Protein AF-A0A392MQG7-F1 (afdb_monomer_lite)

Foldseek 3Di:
DVVVVVVVVVVVVVVVVVVVVVVVVVVVVVVVVVCCVVPNDPPPDDVPVCPVPVPPDDPPVRVVVLVVVLVVLVVCCVVPVPPDDPCSVVVSLVSDDPVVNVVVVVVDPPPPPPDD

Structure (mmCIF, N/CA/C/O backbone):
data_AF-A0A392MQG7-F1
#
_entry.id   AF-A0A392MQG7-F1
#
loop_
_atom_site.group_PDB
_atom_site.id
_atom_site.type_symbol
_atom_site.label_atom_id
_atom_site.label_alt_id
_atom_site.label_comp_id
_atom_site.label_asym_id
_atom_site.label_entity_id
_atom_site.label_seq_id
_atom_site.pdbx_PDB_ins_code
_atom_site.Cartn_x
_atom_site.Cartn_y
_atom_site.Cartn_z
_atom_site.occupancy
_atom_site.B_iso_or_equiv
_atom_site.auth_seq_id
_atom_site.auth_comp_id
_atom_site.auth_asym_id
_atom_site.auth_atom_id
_atom_site.pdbx_PDB_model_num
ATOM 1 N N . MET A 1 1 ? 14.256 -6.486 -63.723 1.00 61.47 1 MET A N 1
ATOM 2 C CA . MET A 1 1 ? 13.687 -5.242 -63.143 1.00 61.47 1 MET A CA 1
ATOM 3 C C . MET A 1 1 ? 12.866 -5.460 -61.862 1.00 61.47 1 MET A C 1
ATOM 5 O O . MET A 1 1 ? 12.627 -4.492 -61.157 1.00 61.47 1 MET A O 1
ATOM 9 N N . THR A 1 2 ? 12.458 -6.686 -61.512 1.00 69.81 2 THR A N 1
ATOM 10 C CA . THR A 1 2 ? 11.638 -6.994 -60.319 1.00 69.81 2 THR A CA 1
ATOM 11 C C . THR A 1 2 ? 12.417 -7.003 -58.996 1.00 69.81 2 THR A C 1
ATOM 13 O O . THR A 1 2 ? 11.912 -6.497 -58.002 1.00 69.81 2 THR A O 1
ATOM 16 N N . TYR A 1 3 ? 13.663 -7.490 -58.983 1.00 65.25 3 TYR A N 1
ATOM 17 C CA . TYR A 1 3 ? 14.513 -7.533 -57.778 1.00 65.25 3 TYR A CA 1
ATOM 18 C C . TYR A 1 3 ? 14.747 -6.150 -57.152 1.00 65.25 3 TYR A C 1
ATOM 20 O O . TYR A 1 3 ? 14.512 -5.962 -55.964 1.00 65.25 3 TYR A O 1
ATOM 28 N N . LEU A 1 4 ? 15.069 -5.149 -57.978 1.00 68.75 4 LEU A N 1
ATOM 29 C CA . LEU A 1 4 ? 15.266 -3.764 -57.533 1.00 68.75 4 LEU A CA 1
ATOM 30 C C . LEU A 1 4 ? 13.989 -3.136 -56.939 1.00 68.75 4 LEU A C 1
ATOM 32 O O . LEU A 1 4 ? 14.070 -2.226 -56.119 1.00 68.75 4 LEU A O 1
ATOM 36 N N . ARG A 1 5 ? 12.796 -3.600 -57.343 1.00 72.00 5 ARG A N 1
ATOM 37 C CA . ARG A 1 5 ? 11.508 -3.143 -56.790 1.00 72.00 5 ARG A CA 1
ATOM 38 C C . ARG A 1 5 ? 11.290 -3.701 -55.379 1.00 72.00 5 ARG A C 1
ATOM 40 O O . ARG A 1 5 ? 10.809 -2.966 -54.526 1.00 72.00 5 ARG A O 1
ATOM 47 N N . ILE A 1 6 ? 11.641 -4.966 -55.148 1.00 68.62 6 ILE A N 1
ATOM 48 C CA . ILE A 1 6 ? 11.503 -5.642 -53.847 1.00 68.62 6 ILE A CA 1
ATOM 49 C C . ILE A 1 6 ? 12.495 -5.051 -52.838 1.00 68.62 6 ILE A C 1
ATOM 51 O O . ILE A 1 6 ? 12.085 -4.635 -51.7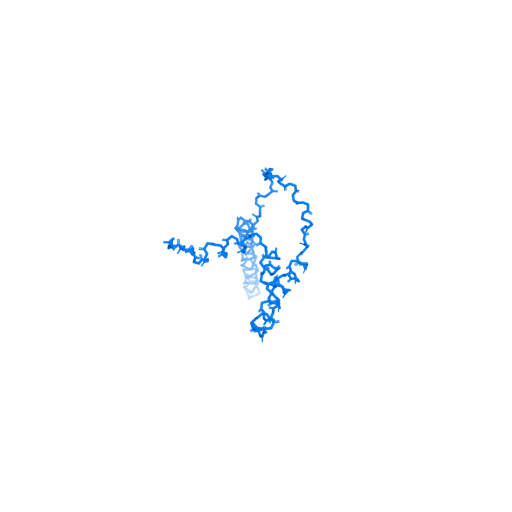59 1.00 68.62 6 ILE A O 1
ATOM 55 N N . GLU A 1 7 ? 13.756 -4.881 -53.237 1.00 72.62 7 GLU A N 1
ATOM 56 C CA . GLU A 1 7 ? 14.814 -4.289 -52.404 1.00 72.62 7 GLU A CA 1
ATOM 57 C C . GLU A 1 7 ? 14.476 -2.847 -51.970 1.00 72.62 7 GLU A C 1
ATOM 59 O O . GLU A 1 7 ? 14.667 -2.459 -50.818 1.00 72.62 7 GLU A O 1
ATOM 64 N N . ARG A 1 8 ? 13.857 -2.057 -52.864 1.00 74.94 8 ARG A N 1
ATOM 65 C CA . ARG A 1 8 ? 13.338 -0.714 -52.546 1.00 74.94 8 ARG A CA 1
ATOM 66 C C . ARG A 1 8 ? 12.200 -0.738 -51.524 1.00 74.94 8 ARG A C 1
ATOM 68 O O . ARG A 1 8 ? 12.107 0.183 -50.718 1.00 74.94 8 ARG A O 1
ATOM 75 N N . VAL A 1 9 ? 11.305 -1.724 -51.570 1.00 74.44 9 VAL A N 1
ATOM 76 C CA . VAL A 1 9 ? 10.186 -1.831 -50.615 1.00 74.44 9 VAL A CA 1
ATOM 77 C C . VAL A 1 9 ? 10.694 -2.266 -49.243 1.00 74.44 9 VAL A C 1
ATOM 79 O O . VAL A 1 9 ? 10.292 -1.686 -48.239 1.00 74.44 9 VAL A O 1
ATOM 82 N N . GLU A 1 10 ? 11.619 -3.221 -49.199 1.00 75.62 10 GLU A N 1
ATOM 83 C CA . GLU A 1 10 ? 12.216 -3.718 -47.959 1.00 75.62 10 GLU A CA 1
ATOM 84 C C . GLU A 1 10 ? 13.045 -2.637 -47.250 1.00 75.62 10 GLU A C 1
ATOM 86 O O . GLU A 1 10 ? 12.855 -2.400 -46.057 1.00 75.62 10 GLU A O 1
ATOM 91 N N . TYR A 1 11 ? 13.852 -1.880 -48.001 1.00 76.50 11 TYR A N 1
ATOM 92 C CA . TYR A 1 11 ? 14.579 -0.719 -47.482 1.00 76.50 11 TYR A CA 1
ATOM 93 C C . TYR A 1 11 ? 13.641 0.347 -46.896 1.00 76.50 11 TYR A C 1
ATOM 95 O O . TYR A 1 11 ? 13.864 0.832 -45.788 1.00 76.50 11 TYR A O 1
ATOM 103 N N . ASN A 1 12 ? 12.553 0.684 -47.599 1.00 72.56 12 ASN A N 1
ATOM 104 C CA . ASN A 1 12 ? 11.563 1.638 -47.089 1.00 72.56 12 ASN A CA 1
ATOM 105 C C . ASN A 1 12 ? 10.830 1.097 -45.853 1.00 72.56 12 ASN A C 1
ATOM 107 O O . ASN A 1 12 ? 10.554 1.857 -44.928 1.00 72.56 12 ASN A O 1
ATOM 111 N N . SER A 1 13 ? 10.550 -0.208 -45.796 1.00 79.12 13 SER A N 1
ATOM 112 C CA . SER A 1 13 ? 9.949 -0.845 -44.621 1.00 79.12 13 SER A CA 1
ATOM 113 C C . SER A 1 13 ? 10.873 -0.786 -43.402 1.00 79.12 13 SER A C 1
ATOM 115 O O . SER A 1 13 ? 10.410 -0.481 -42.303 1.00 79.12 13 SER A O 1
ATOM 117 N N . GLN A 1 14 ? 12.174 -1.034 -43.580 1.00 74.31 14 GLN A N 1
ATOM 118 C CA . GLN A 1 14 ? 13.158 -0.903 -42.503 1.00 74.31 14 GLN A CA 1
ATOM 119 C C . GLN A 1 14 ? 13.357 0.555 -42.076 1.00 74.31 14 GLN A C 1
ATOM 121 O O . GLN A 1 14 ? 13.370 0.843 -40.882 1.00 74.31 14 GLN A O 1
ATOM 126 N N . TYR A 1 15 ? 13.432 1.491 -43.022 1.00 84.00 15 TYR A N 1
ATOM 127 C CA . TYR A 1 15 ? 13.546 2.921 -42.727 1.00 84.00 15 TYR A CA 1
ATOM 128 C C . TYR A 1 15 ? 12.328 3.460 -41.958 1.00 84.00 15 TYR A C 1
ATOM 130 O O . TYR A 1 15 ? 12.477 4.231 -41.009 1.00 84.00 15 TYR A O 1
ATOM 138 N N . ASN A 1 16 ? 11.123 3.003 -42.309 1.00 80.94 16 ASN A N 1
ATOM 139 C CA . ASN A 1 16 ? 9.901 3.332 -41.576 1.00 80.94 16 ASN A CA 1
ATOM 140 C C . ASN A 1 16 ? 9.915 2.741 -40.160 1.00 80.94 16 ASN A C 1
ATOM 142 O O . ASN A 1 16 ? 9.555 3.432 -39.210 1.00 80.94 16 ASN A O 1
ATOM 146 N N . ALA A 1 17 ? 10.364 1.492 -39.996 1.00 83.94 17 ALA A N 1
ATOM 147 C CA . ALA A 1 17 ? 10.484 0.869 -38.679 1.00 83.94 17 ALA A CA 1
ATOM 148 C C . ALA A 1 17 ? 11.481 1.616 -37.774 1.00 83.94 17 ALA A C 1
ATOM 150 O O . ALA A 1 17 ? 11.188 1.845 -36.601 1.00 83.94 17 ALA A O 1
ATOM 151 N N . LEU A 1 18 ? 12.619 2.054 -38.322 1.00 87.88 18 LEU A N 1
ATOM 152 C CA . LEU A 1 18 ? 13.617 2.847 -37.597 1.00 87.88 18 LEU A CA 1
ATOM 153 C C . LEU A 1 18 ? 13.056 4.205 -37.146 1.00 87.88 18 LEU A C 1
ATOM 155 O O . LEU A 1 18 ? 13.214 4.564 -35.981 1.00 87.88 18 LEU A O 1
ATOM 159 N N . GLN A 1 19 ? 12.336 4.916 -38.020 1.00 86.19 19 GLN A N 1
ATOM 160 C CA . GLN A 1 19 ? 11.674 6.179 -37.663 1.00 86.19 19 GLN A CA 1
ATOM 161 C C . GLN A 1 19 ? 10.609 6.005 -36.574 1.00 86.19 19 GLN A C 1
ATOM 163 O O . GLN A 1 19 ? 10.503 6.830 -35.668 1.00 86.19 19 GLN A O 1
ATOM 168 N N . VAL A 1 20 ? 9.814 4.933 -36.641 1.00 90.50 20 VAL A N 1
ATOM 169 C CA . VAL A 1 20 ? 8.820 4.633 -35.600 1.00 90.50 20 VAL A CA 1
ATOM 170 C C . VAL A 1 20 ? 9.511 4.379 -34.260 1.00 90.50 20 VAL A C 1
ATOM 172 O O . VAL A 1 20 ? 9.056 4.886 -33.236 1.00 90.50 20 VAL A O 1
ATOM 175 N N . MET A 1 21 ? 10.630 3.648 -34.260 1.00 93.44 21 MET A N 1
ATOM 176 C CA . MET A 1 21 ? 11.406 3.384 -33.047 1.00 93.44 21 MET A CA 1
ATOM 177 C C . MET A 1 21 ? 11.934 4.683 -32.419 1.00 93.44 21 MET A C 1
ATOM 179 O O . MET A 1 21 ? 11.784 4.890 -31.217 1.00 93.44 21 MET A O 1
ATOM 183 N N . GLU A 1 22 ? 12.488 5.589 -33.227 1.00 87.94 22 GLU A N 1
ATOM 184 C CA . GLU A 1 22 ? 12.972 6.897 -32.763 1.00 87.94 22 GLU A CA 1
ATOM 185 C C . GLU A 1 22 ? 11.873 7.674 -32.018 1.00 87.94 22 GLU A C 1
ATOM 187 O O . GLU A 1 22 ? 12.076 8.116 -30.887 1.00 87.94 22 GLU A O 1
ATOM 192 N N . LYS A 1 23 ? 10.658 7.733 -32.582 1.00 93.12 23 LYS A N 1
ATOM 193 C CA . LYS A 1 23 ? 9.515 8.396 -31.930 1.00 93.12 23 LYS A CA 1
ATOM 194 C C . LYS A 1 23 ? 9.051 7.693 -30.659 1.00 93.12 23 LYS A C 1
ATOM 196 O O . LYS A 1 23 ? 8.633 8.360 -29.716 1.00 93.12 23 LYS A O 1
ATOM 201 N N . LEU A 1 24 ? 9.123 6.365 -30.605 1.00 94.75 24 LEU A N 1
ATOM 202 C CA . LEU A 1 24 ? 8.793 5.623 -29.388 1.00 94.75 24 LEU A CA 1
ATOM 203 C C . LEU A 1 24 ? 9.784 5.921 -28.259 1.00 94.75 24 LEU A C 1
ATOM 205 O O . LEU A 1 24 ? 9.353 6.078 -27.117 1.00 94.75 24 LEU A O 1
ATOM 209 N N . VAL A 1 25 ? 11.078 6.055 -28.561 1.00 94.44 25 VAL A N 1
ATOM 210 C CA . VAL A 1 25 ? 12.086 6.450 -27.563 1.00 94.44 25 VAL A CA 1
ATOM 211 C C . VAL A 1 25 ? 11.799 7.841 -27.016 1.00 94.44 25 VAL A C 1
ATOM 213 O O . VAL A 1 25 ? 11.802 8.005 -25.795 1.00 94.44 25 VAL A O 1
ATOM 216 N N . ASP A 1 26 ? 11.477 8.805 -27.880 1.00 91.81 26 ASP A N 1
ATOM 217 C CA . ASP A 1 26 ? 11.116 10.162 -27.456 1.00 91.81 26 ASP A CA 1
ATOM 218 C C . ASP A 1 26 ? 9.906 10.154 -26.506 1.00 91.81 26 ASP A C 1
ATOM 220 O O . ASP A 1 26 ? 9.927 10.791 -25.450 1.00 91.81 26 ASP A O 1
ATOM 224 N N . ILE A 1 27 ? 8.865 9.380 -26.839 1.00 94.94 27 ILE A N 1
ATOM 225 C CA . ILE A 1 27 ? 7.654 9.247 -26.015 1.00 94.94 27 ILE A CA 1
ATOM 226 C C . ILE A 1 27 ? 7.976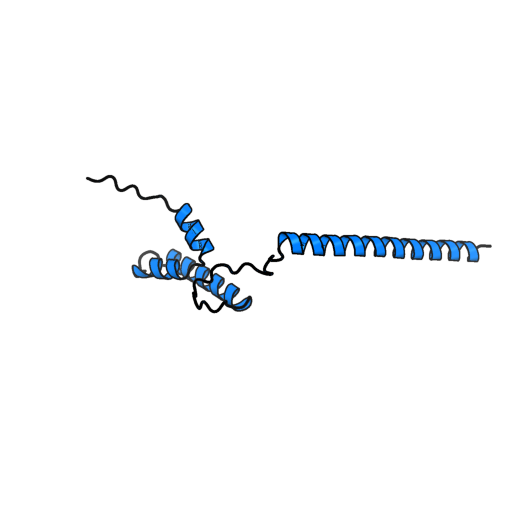 8.595 -24.668 1.00 94.94 27 ILE A C 1
ATOM 228 O O . ILE A 1 27 ? 7.536 9.089 -23.631 1.00 94.94 27 ILE A O 1
ATOM 232 N N . VAL A 1 28 ? 8.750 7.507 -24.650 1.00 95.75 28 VAL A N 1
ATOM 233 C CA . VAL A 1 28 ? 9.139 6.829 -23.403 1.00 95.75 28 VAL A CA 1
ATOM 234 C C . VAL A 1 28 ? 9.975 7.755 -22.521 1.00 95.75 28 VAL A C 1
ATOM 236 O O . VAL A 1 28 ? 9.747 7.813 -21.311 1.00 95.75 28 VAL A O 1
ATOM 239 N N . HIS A 1 29 ? 10.903 8.512 -23.110 1.00 93.94 29 HIS A N 1
ATOM 240 C CA . HIS A 1 29 ? 11.731 9.466 -22.377 1.00 93.94 29 HIS A CA 1
ATOM 241 C C . HIS A 1 29 ? 10.886 10.596 -21.776 1.00 93.94 29 HIS A C 1
ATOM 243 O O . HIS A 1 29 ? 11.038 10.932 -20.599 1.00 93.94 29 HIS A O 1
ATOM 249 N N . PHE A 1 30 ? 9.941 11.125 -22.555 1.00 94.31 30 PHE A N 1
ATOM 250 C CA . PHE A 1 30 ? 8.988 12.132 -22.101 1.00 94.31 30 PHE A CA 1
ATOM 251 C C . PHE A 1 30 ? 8.097 11.614 -20.964 1.00 94.31 30 PHE A C 1
ATOM 253 O O . PHE A 1 30 ? 7.964 12.274 -19.934 1.00 94.31 30 PHE A O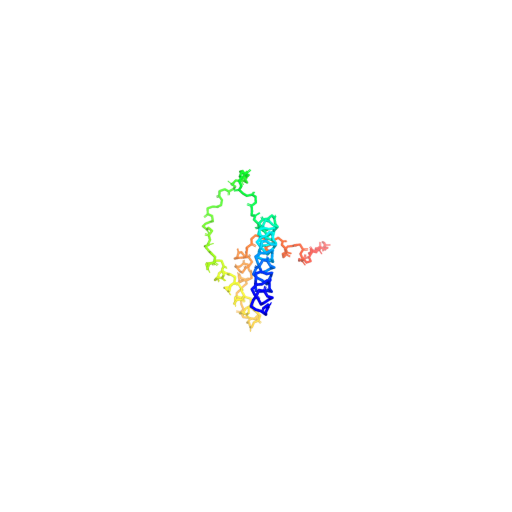 1
ATOM 260 N N . LEU A 1 31 ? 7.541 10.408 -21.100 1.00 94.44 31 LEU A N 1
ATOM 261 C CA . LEU A 1 31 ? 6.731 9.783 -20.053 1.00 94.44 31 LEU A CA 1
ATOM 262 C C . LEU A 1 31 ? 7.543 9.555 -18.777 1.00 94.44 31 LEU A C 1
ATOM 264 O O . LEU A 1 31 ? 7.053 9.837 -17.688 1.00 94.44 31 LEU A O 1
ATOM 268 N N . HIS A 1 32 ? 8.790 9.095 -18.891 1.00 87.56 32 HIS A N 1
ATOM 269 C CA . HIS A 1 32 ? 9.670 8.922 -17.739 1.00 87.56 32 HIS A CA 1
ATOM 270 C C . HIS A 1 32 ? 9.945 10.255 -17.027 1.00 87.56 32 HIS A C 1
ATOM 272 O O . HIS A 1 32 ? 9.948 10.302 -15.795 1.00 87.56 32 HIS A O 1
ATOM 278 N N . LEU A 1 33 ? 10.130 11.346 -17.776 1.00 89.75 33 LEU A N 1
ATOM 279 C CA . LEU A 1 33 ? 10.308 12.682 -17.210 1.00 89.75 33 LEU A CA 1
ATOM 280 C C . LEU A 1 33 ? 9.041 13.169 -16.494 1.00 89.75 33 LEU A C 1
ATOM 282 O O . LEU A 1 33 ? 9.124 13.605 -15.348 1.00 89.75 33 LEU A O 1
ATOM 286 N N . GLU A 1 34 ? 7.871 13.049 -17.122 1.00 87.06 34 GLU A N 1
ATOM 287 C CA . GLU A 1 34 ? 6.606 13.501 -16.529 1.00 87.06 34 GLU A CA 1
ATOM 288 C C . GLU A 1 34 ? 6.194 12.647 -15.319 1.00 87.06 34 GLU A C 1
ATOM 290 O O . GLU A 1 34 ? 5.707 13.188 -14.327 1.00 87.06 34 GLU A O 1
ATOM 295 N N . ILE A 1 35 ? 6.467 11.337 -15.331 1.00 81.75 35 ILE A N 1
ATOM 296 C CA . ILE A 1 35 ? 6.275 10.457 -14.168 1.00 81.75 35 ILE A CA 1
ATOM 297 C C . ILE A 1 35 ? 7.211 10.873 -13.028 1.00 81.75 35 ILE A C 1
ATOM 299 O O . ILE A 1 35 ? 6.757 11.027 -11.897 1.00 81.75 35 ILE A O 1
ATOM 303 N N . ASN A 1 36 ? 8.498 11.115 -13.295 1.00 81.00 36 ASN A N 1
ATOM 304 C CA . ASN A 1 36 ? 9.425 11.593 -12.262 1.00 81.00 36 ASN A CA 1
ATOM 305 C C . ASN A 1 36 ? 9.091 13.006 -11.777 1.00 81.00 36 ASN A C 1
ATOM 307 O O . ASN A 1 36 ? 9.356 13.342 -10.633 1.00 81.00 36 ASN A O 1
ATOM 311 N N . LYS A 1 37 ? 8.478 13.844 -12.599 1.00 79.81 37 LYS A N 1
ATOM 312 C CA . LYS A 1 37 ? 8.009 15.164 -12.174 1.00 79.81 37 LYS A CA 1
ATOM 313 C C . LYS A 1 37 ? 6.740 15.083 -11.320 1.00 79.81 37 LYS A C 1
ATOM 315 O O . LYS A 1 37 ? 6.593 15.852 -10.377 1.00 79.81 37 LYS A O 1
ATOM 320 N N . ALA A 1 38 ? 5.826 14.165 -11.637 1.00 77.56 38 ALA A N 1
ATOM 321 C CA . ALA A 1 38 ? 4.579 13.972 -10.898 1.00 77.56 38 ALA A CA 1
ATOM 322 C C . ALA A 1 38 ? 4.765 13.169 -9.597 1.00 77.56 38 ALA A C 1
ATOM 324 O O . ALA A 1 38 ? 4.057 13.407 -8.619 1.00 77.56 38 ALA A O 1
ATOM 325 N N . PHE A 1 39 ? 5.702 12.217 -9.587 1.00 75.25 39 PHE A N 1
ATOM 326 C CA . PHE A 1 39 ? 5.891 11.246 -8.503 1.00 75.25 39 PHE A CA 1
ATOM 327 C C . PHE A 1 39 ? 7.313 11.206 -7.933 1.00 75.25 39 PHE A C 1
ATOM 329 O O . PHE A 1 39 ? 7.524 10.634 -6.861 1.00 75.25 39 PHE A O 1
ATOM 336 N N . GLY A 1 40 ? 8.298 11.778 -8.623 1.00 66.50 40 GLY A N 1
ATOM 337 C CA . GLY A 1 40 ? 9.654 11.897 -8.106 1.00 66.50 40 GLY A CA 1
ATOM 338 C C . GLY A 1 40 ? 9.689 12.971 -7.032 1.00 66.50 40 GLY A C 1
ATOM 339 O O . GLY A 1 40 ? 9.315 14.123 -7.236 1.00 66.50 40 GLY A O 1
ATOM 340 N N . SER A 1 41 ? 10.114 12.564 -5.844 1.00 58.44 41 SER A N 1
ATOM 341 C CA . SER A 1 41 ? 10.320 13.473 -4.731 1.00 58.44 41 SER A CA 1
ATOM 342 C C . SER A 1 41 ? 11.418 14.466 -5.104 1.00 58.44 41 SER A C 1
ATOM 344 O O . SER A 1 41 ? 12.567 14.070 -5.298 1.00 58.44 41 SER A O 1
ATOM 346 N N . GLU A 1 42 ? 11.090 15.755 -5.136 1.00 59.91 42 GLU A N 1
ATOM 347 C CA . GLU A 1 42 ? 12.063 16.844 -5.058 1.00 59.91 42 GLU A CA 1
ATOM 348 C C . GLU A 1 42 ? 12.679 16.838 -3.647 1.00 59.91 42 GLU A C 1
ATOM 350 O O . GLU A 1 42 ? 12.413 17.699 -2.816 1.00 59.91 42 GLU A O 1
ATOM 355 N N . ASP A 1 43 ? 13.448 15.798 -3.318 1.00 53.59 43 ASP A N 1
ATOM 356 C CA . ASP A 1 43 ? 14.238 15.750 -2.086 1.00 53.59 43 ASP A CA 1
ATOM 357 C C . ASP A 1 43 ? 15.727 15.758 -2.416 1.00 53.59 43 ASP A C 1
ATOM 359 O O . ASP A 1 43 ? 16.521 14.899 -2.041 1.00 53.59 43 ASP A O 1
ATOM 363 N N . GLY A 1 44 ? 16.094 16.789 -3.169 1.00 56.75 44 GLY A N 1
ATOM 364 C CA . GLY A 1 44 ? 17.393 17.419 -3.064 1.00 56.75 44 GLY A CA 1
ATOM 365 C C . GLY A 1 44 ? 17.228 18.706 -2.266 1.00 56.75 44 GLY A C 1
ATOM 366 O O . GLY A 1 44 ? 17.101 19.771 -2.854 1.00 56.75 44 GLY A O 1
ATOM 367 N N . ARG A 1 45 ? 17.288 18.611 -0.932 1.00 51.06 45 ARG A N 1
ATOM 368 C CA . ARG A 1 45 ? 17.384 19.743 0.013 1.00 51.06 45 ARG A CA 1
ATOM 369 C C . ARG A 1 45 ? 16.087 20.524 0.248 1.00 51.06 45 ARG A C 1
ATOM 371 O O . ARG A 1 45 ? 15.979 21.709 -0.057 1.00 51.06 45 ARG A O 1
ATOM 378 N N . LYS A 1 46 ? 15.216 19.954 1.072 1.00 49.22 46 LYS A N 1
ATOM 379 C CA . LYS A 1 46 ? 14.753 20.731 2.228 1.00 49.22 46 LYS A CA 1
ATOM 380 C C . LYS A 1 46 ? 15.307 20.065 3.476 1.00 49.22 46 LYS A C 1
ATOM 382 O O . LYS A 1 46 ? 15.024 18.887 3.684 1.00 49.22 46 LYS A O 1
ATOM 387 N N . PRO A 1 47 ? 16.028 20.778 4.362 1.00 44.47 47 PRO A N 1
ATOM 388 C CA . PRO A 1 47 ? 16.019 20.384 5.753 1.00 44.47 47 PRO A CA 1
ATOM 389 C C . PRO A 1 47 ? 14.582 20.636 6.209 1.00 44.47 47 PRO A C 1
ATOM 391 O O . PRO A 1 47 ? 14.250 21.691 6.748 1.00 44.47 47 PRO A O 1
ATOM 394 N N . PHE A 1 48 ? 13.690 19.684 5.914 1.00 43.31 48 PHE A N 1
ATOM 395 C CA . PHE A 1 48 ? 12.483 19.517 6.689 1.00 43.31 48 PHE A CA 1
ATOM 396 C C . PHE A 1 48 ? 13.014 19.465 8.099 1.00 43.31 48 PHE A C 1
ATOM 398 O O . PHE A 1 48 ? 13.813 18.571 8.383 1.00 43.31 48 PHE A O 1
ATOM 405 N N . ILE A 1 49 ? 12.710 20.498 8.891 1.00 47.41 49 ILE A N 1
ATOM 406 C CA . ILE A 1 49 ? 13.120 20.595 10.280 1.00 47.41 49 ILE A CA 1
ATOM 407 C C . ILE A 1 49 ? 12.832 19.225 10.851 1.00 47.41 49 ILE A C 1
ATOM 409 O O . ILE A 1 49 ? 11.679 18.813 11.008 1.00 47.41 49 ILE A O 1
ATOM 413 N N . GLN A 1 50 ? 13.917 18.472 10.999 1.00 40.97 50 GLN A N 1
ATOM 414 C CA . GLN A 1 50 ? 13.888 17.106 11.423 1.00 40.97 50 GLN A CA 1
ATOM 415 C C . GLN A 1 50 ? 13.619 17.286 12.898 1.00 40.97 50 GLN A C 1
ATOM 417 O O . GLN A 1 50 ? 14.531 17.347 13.720 1.00 40.97 50 GLN A O 1
ATOM 422 N N . SER A 1 51 ? 12.333 17.430 13.236 1.00 44.09 51 SER A N 1
ATOM 423 C CA . SER A 1 51 ? 11.859 16.896 14.491 1.00 44.09 51 SER A CA 1
ATOM 424 C C . SER A 1 51 ? 12.454 15.499 14.492 1.00 44.09 51 SER A C 1
ATOM 426 O O . SER A 1 51 ? 12.172 14.686 13.606 1.00 44.09 51 SER A O 1
ATOM 428 N N . LYS A 1 52 ? 13.455 15.316 15.353 1.00 42.28 52 LYS A N 1
ATOM 429 C CA . LYS A 1 52 ? 14.206 14.084 15.533 1.00 42.28 52 LYS A CA 1
ATOM 430 C C . LYS A 1 52 ? 13.241 13.054 16.096 1.00 42.28 52 LYS A C 1
ATOM 432 O O . LYS A 1 52 ? 13.330 12.638 17.241 1.00 42.28 52 LYS A O 1
ATOM 437 N N . SER A 1 53 ? 12.251 12.677 15.309 1.00 46.62 53 SER A N 1
ATOM 438 C CA . SER A 1 53 ? 11.483 11.492 15.540 1.00 46.62 53 SER A CA 1
ATOM 439 C C . SER A 1 53 ? 12.292 10.430 14.838 1.00 46.62 53 SER A C 1
ATOM 441 O O . SER A 1 53 ? 12.286 10.330 13.614 1.00 46.62 53 SER A O 1
ATOM 443 N N . ASN A 1 54 ? 13.065 9.725 15.649 1.00 47.22 54 ASN A N 1
ATOM 444 C CA . ASN A 1 54 ? 13.890 8.566 15.348 1.00 47.22 54 ASN A CA 1
ATOM 445 C C . ASN A 1 54 ? 13.036 7.389 14.819 1.00 47.22 54 ASN A C 1
ATOM 447 O O . ASN A 1 54 ? 13.127 6.261 15.291 1.00 47.22 54 ASN A O 1
ATOM 451 N N . ARG A 1 55 ? 12.104 7.665 13.902 1.00 58.62 55 ARG A N 1
ATOM 452 C CA . ARG A 1 55 ? 11.211 6.697 13.289 1.00 58.62 55 ARG A CA 1
ATOM 453 C C . ARG A 1 55 ? 12.002 6.046 12.176 1.00 58.62 55 ARG A C 1
ATOM 455 O O . ARG A 1 55 ? 12.096 6.590 11.078 1.00 58.62 55 ARG A O 1
ATOM 462 N N . GLN A 1 56 ? 12.586 4.895 12.497 1.00 60.28 56 GLN A N 1
ATOM 463 C CA . GLN A 1 56 ? 13.025 3.912 11.515 1.00 60.28 56 GLN A CA 1
ATOM 464 C C . GLN A 1 56 ? 11.952 3.826 10.428 1.00 60.28 56 GLN A C 1
ATOM 466 O O . GLN A 1 56 ? 10.822 3.397 10.672 1.00 60.28 56 GLN A O 1
ATOM 471 N N . ARG A 1 57 ? 12.274 4.337 9.239 1.00 67.69 57 ARG A N 1
ATOM 472 C CA . ARG A 1 57 ? 11.378 4.250 8.092 1.00 67.69 57 ARG A CA 1
ATOM 473 C C . ARG A 1 57 ? 11.441 2.800 7.641 1.00 67.69 57 ARG A C 1
ATOM 475 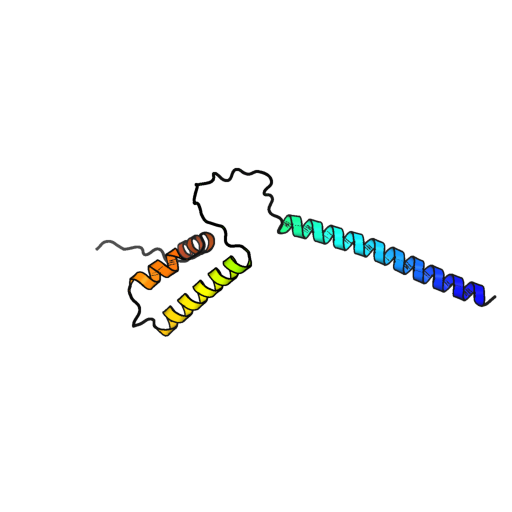O O . ARG A 1 57 ? 12.481 2.343 7.178 1.00 67.69 57 ARG A O 1
ATOM 482 N N . LEU A 1 58 ? 10.350 2.070 7.853 1.00 69.94 58 LEU A N 1
ATOM 483 C CA . LE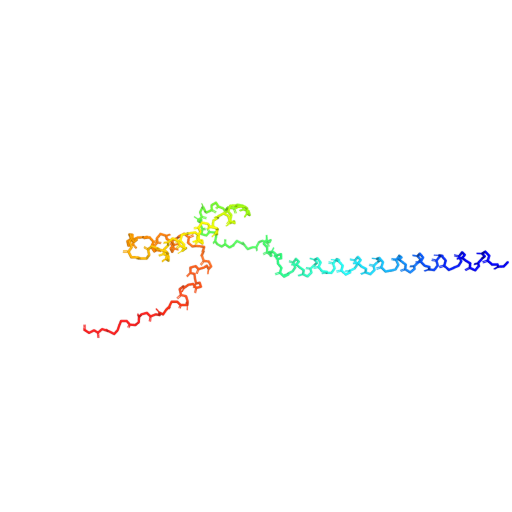U A 1 58 ? 10.189 0.725 7.317 1.00 69.94 58 LEU A CA 1
ATOM 484 C C . LEU A 1 58 ? 10.414 0.788 5.793 1.00 69.94 58 LEU A C 1
ATOM 486 O O . LEU A 1 58 ? 9.922 1.708 5.138 1.00 69.94 58 LEU A O 1
ATOM 490 N N . GLY A 1 59 ? 11.170 -0.160 5.229 1.00 83.62 59 GLY A N 1
ATOM 491 C CA . GLY A 1 59 ? 11.291 -0.295 3.772 1.00 83.62 59 GLY A CA 1
ATOM 492 C C . GLY A 1 59 ? 9.936 -0.626 3.119 1.00 83.62 59 GLY A C 1
ATOM 493 O O . GLY A 1 59 ? 8.964 -0.877 3.837 1.00 83.62 59 GLY A O 1
ATOM 494 N N . PRO A 1 60 ? 9.837 -0.690 1.777 1.00 82.88 60 PRO A N 1
ATOM 495 C CA . PRO A 1 60 ? 8.562 -0.904 1.076 1.00 82.88 60 PRO A CA 1
ATOM 496 C C . PRO A 1 60 ? 7.755 -2.117 1.576 1.00 82.88 60 PRO A C 1
ATOM 498 O O . PRO A 1 60 ? 6.545 -2.025 1.790 1.00 82.88 60 PRO A O 1
ATOM 501 N N . ALA A 1 61 ? 8.434 -3.235 1.854 1.00 89.00 61 ALA A N 1
ATOM 502 C CA . ALA A 1 61 ? 7.814 -4.434 2.419 1.00 89.00 61 ALA A CA 1
ATOM 503 C C . ALA A 1 61 ? 7.298 -4.214 3.854 1.00 89.00 61 ALA A C 1
ATOM 505 O O . ALA A 1 61 ? 6.187 -4.620 4.187 1.00 89.00 61 ALA A O 1
ATOM 506 N N . GLY A 1 62 ? 8.069 -3.520 4.695 1.00 86.38 62 GLY A N 1
ATOM 507 C CA . GLY A 1 62 ? 7.669 -3.220 6.070 1.00 86.38 62 GLY A CA 1
ATOM 508 C C . GLY A 1 62 ? 6.503 -2.232 6.143 1.00 86.38 62 GLY A C 1
ATOM 509 O O . GLY A 1 62 ? 5.620 -2.398 6.978 1.00 86.38 62 GLY A O 1
ATOM 510 N N . LEU A 1 63 ? 6.444 -1.251 5.235 1.00 86.00 63 LEU A N 1
ATOM 511 C CA . LEU A 1 63 ? 5.289 -0.358 5.097 1.00 86.00 63 LEU A CA 1
ATOM 512 C C . LEU A 1 63 ? 4.031 -1.123 4.682 1.00 86.00 63 LEU A C 1
ATOM 514 O O . LEU A 1 63 ? 2.967 -0.908 5.256 1.00 86.00 63 LEU A O 1
ATOM 518 N N . SER A 1 64 ? 4.161 -2.043 3.727 1.00 89.31 64 SER A N 1
ATOM 519 C CA . SER A 1 64 ? 3.042 -2.872 3.266 1.00 89.31 64 SER A CA 1
ATOM 520 C C . SER A 1 64 ? 2.505 -3.760 4.391 1.00 89.31 64 SER A C 1
ATOM 522 O O . SER A 1 64 ? 1.302 -3.780 4.639 1.00 89.31 64 SER A O 1
ATOM 524 N N . LEU A 1 65 ? 3.397 -4.419 5.141 1.00 90.75 65 LEU A N 1
ATOM 525 C CA . LEU A 1 65 ? 3.028 -5.205 6.321 1.00 90.75 65 LEU A CA 1
ATOM 526 C C . LEU A 1 65 ? 2.370 -4.339 7.404 1.00 90.75 65 LEU A C 1
ATOM 528 O O . LEU A 1 65 ? 1.400 -4.757 8.031 1.00 90.75 65 LEU A O 1
ATOM 532 N N . HIS A 1 66 ? 2.870 -3.121 7.614 1.00 88.75 66 HIS A N 1
ATOM 533 C CA . HIS A 1 66 ? 2.280 -2.193 8.571 1.00 88.75 66 HIS A CA 1
ATOM 534 C C . HIS A 1 66 ? 0.838 -1.827 8.191 1.00 88.75 66 HIS A C 1
ATOM 536 O O . HIS A 1 66 ? -0.042 -1.886 9.048 1.00 88.75 66 HIS A O 1
ATOM 542 N N . TYR A 1 67 ? 0.569 -1.541 6.913 1.00 90.31 67 TYR A N 1
ATOM 543 C CA . TYR A 1 67 ? -0.797 -1.312 6.437 1.00 90.31 67 TYR A CA 1
ATOM 544 C C . TYR A 1 67 ? -1.678 -2.560 6.551 1.00 90.31 67 TYR A C 1
ATOM 546 O O . TYR A 1 67 ? -2.816 -2.446 7.002 1.00 90.31 67 TYR A O 1
ATOM 554 N N . ALA A 1 68 ? -1.156 -3.746 6.230 1.00 91.62 68 ALA A N 1
ATOM 555 C CA . ALA A 1 68 ? -1.889 -5.001 6.402 1.00 91.62 68 ALA A CA 1
ATOM 556 C C . ALA A 1 68 ? -2.294 -5.233 7.870 1.00 91.62 68 ALA A C 1
ATOM 558 O O . ALA A 1 68 ? -3.438 -5.585 8.154 1.00 91.62 68 ALA A O 1
ATOM 559 N N . ASN A 1 69 ? -1.391 -4.950 8.813 1.00 89.75 69 ASN A N 1
ATOM 560 C CA . ASN A 1 69 ? -1.677 -5.059 10.243 1.00 89.75 69 ASN A CA 1
ATOM 561 C C . ASN A 1 69 ? -2.760 -4.076 10.708 1.00 89.75 69 ASN A C 1
ATOM 563 O O . ASN A 1 69 ? -3.570 -4.437 11.560 1.00 89.75 69 ASN A O 1
ATOM 567 N N . ILE A 1 70 ? -2.798 -2.853 10.166 1.00 89.12 70 ILE A N 1
ATOM 568 C CA . ILE A 1 70 ? -3.847 -1.870 10.486 1.00 89.12 70 ILE A CA 1
ATOM 569 C C . ILE A 1 70 ? -5.213 -2.375 10.008 1.00 89.12 70 ILE A C 1
ATOM 571 O O . ILE A 1 70 ? -6.172 -2.339 10.778 1.00 89.12 70 ILE A O 1
ATOM 575 N N . VAL A 1 71 ? -5.296 -2.890 8.777 1.00 89.81 71 VAL A N 1
ATOM 576 C CA . VAL A 1 71 ? -6.543 -3.446 8.219 1.00 89.81 71 VAL A CA 1
ATOM 577 C C . VAL A 1 71 ? -7.038 -4.620 9.067 1.00 89.81 71 VAL A C 1
ATOM 579 O O . VAL A 1 71 ? -8.191 -4.626 9.489 1.00 89.81 71 VAL A O 1
ATOM 582 N N . LEU A 1 72 ? -6.151 -5.549 9.431 1.00 90.25 72 LEU A N 1
ATOM 583 C CA . LEU A 1 72 ? -6.509 -6.696 10.270 1.00 90.25 72 LEU A CA 1
ATOM 584 C C . LEU A 1 72 ? -7.029 -6.283 11.661 1.00 90.25 72 LEU A C 1
ATOM 586 O O . LEU A 1 72 ? -7.964 -6.889 12.196 1.00 90.25 72 LEU A O 1
ATOM 590 N N . GLN A 1 73 ? -6.436 -5.247 12.261 1.00 87.88 73 GLN A N 1
ATOM 591 C CA . GLN A 1 73 ? -6.910 -4.707 13.538 1.00 87.88 73 GLN A CA 1
ATOM 592 C C . GLN A 1 73 ? -8.297 -4.070 13.405 1.00 87.88 73 GLN A C 1
ATOM 594 O O . GLN A 1 73 ? -9.124 -4.238 14.303 1.00 87.88 73 GLN A O 1
ATOM 599 N N . MET A 1 74 ? -8.574 -3.382 12.293 1.00 87.50 74 MET A N 1
ATOM 600 C CA . MET A 1 74 ? -9.902 -2.833 12.008 1.00 87.50 74 MET A CA 1
ATOM 601 C C . MET A 1 74 ? -10.946 -3.941 11.842 1.00 87.50 74 MET A C 1
ATOM 603 O O . MET A 1 74 ? -11.994 -3.870 12.484 1.00 87.50 74 MET A O 1
ATOM 607 N N . ASP A 1 75 ? -10.642 -4.989 11.076 1.00 88.56 75 ASP A N 1
ATOM 608 C CA . ASP A 1 75 ? -11.546 -6.133 10.895 1.00 88.56 75 ASP A CA 1
ATOM 609 C C . ASP A 1 75 ? -11.861 -6.817 12.227 1.00 88.56 75 ASP A C 1
ATOM 611 O O . ASP A 1 75 ? -13.017 -7.111 12.533 1.00 88.56 75 ASP A O 1
ATOM 615 N N . THR A 1 76 ? -10.844 -7.000 13.074 1.00 85.88 76 THR A N 1
ATOM 616 C CA . THR A 1 76 ? -11.019 -7.577 14.414 1.00 85.88 76 THR A CA 1
ATOM 617 C C . THR A 1 76 ? -11.913 -6.700 15.293 1.00 85.88 76 THR A C 1
ATOM 619 O O . THR A 1 76 ? -12.782 -7.218 16.000 1.00 85.88 76 THR A O 1
ATOM 622 N N . LEU A 1 77 ? -11.733 -5.376 15.241 1.00 84.56 77 LEU A N 1
ATOM 623 C CA . LEU A 1 77 ? -12.568 -4.416 15.965 1.00 84.56 77 LEU A CA 1
ATOM 624 C C . LEU A 1 77 ? -14.028 -4.482 15.512 1.00 84.56 77 LEU A C 1
ATOM 626 O O . LEU A 1 77 ? -14.919 -4.501 16.360 1.00 84.56 77 LEU A O 1
ATOM 630 N N . VAL A 1 78 ? -14.282 -4.554 14.205 1.00 84.81 78 VAL A N 1
ATOM 631 C CA . VAL A 1 78 ? -15.641 -4.673 13.655 1.00 84.81 78 VAL A CA 1
ATOM 632 C C . VAL A 1 78 ? -16.264 -6.010 14.056 1.00 84.81 78 VAL A C 1
ATOM 634 O O . VAL A 1 78 ? -17.370 -6.036 14.593 1.00 84.81 78 VAL A O 1
ATOM 637 N N . ALA A 1 79 ? -15.534 -7.115 13.899 1.00 86.38 79 ALA A N 1
ATOM 638 C CA . ALA A 1 79 ? -16.025 -8.453 14.223 1.00 86.38 79 ALA A CA 1
ATOM 639 C C . ALA A 1 79 ? -16.287 -8.663 15.726 1.00 86.38 79 ALA A C 1
ATOM 641 O O . ALA A 1 79 ? -17.125 -9.482 16.100 1.00 86.38 79 ALA A O 1
ATOM 642 N N . ARG A 1 80 ? -15.572 -7.946 16.607 1.00 81.69 80 ARG A N 1
ATOM 643 C CA . ARG A 1 80 ? -15.620 -8.139 18.070 1.00 81.69 80 ARG A CA 1
ATOM 644 C C . ARG A 1 80 ? -15.955 -6.866 18.848 1.00 81.69 80 ARG A C 1
ATOM 646 O O . ARG A 1 80 ? -15.548 -6.723 20.002 1.00 81.69 80 ARG A O 1
ATOM 653 N N . SER A 1 81 ? -16.729 -5.960 18.249 1.00 72.69 81 SER A N 1
ATOM 654 C CA . SER A 1 81 ? -17.010 -4.621 18.796 1.00 72.69 81 SER A CA 1
ATOM 655 C C . SER A 1 81 ? -17.551 -4.606 20.236 1.00 72.69 81 SER A C 1
ATOM 657 O O . SER A 1 81 ? -17.272 -3.661 20.966 1.00 72.69 81 SER A O 1
ATOM 659 N N . GLY A 1 82 ? -18.274 -5.646 20.673 1.00 70.12 82 GLY A N 1
ATOM 660 C CA . GLY A 1 82 ? -18.852 -5.729 22.024 1.00 70.12 82 GLY A CA 1
ATOM 661 C C . GLY A 1 82 ? -17.919 -6.243 23.133 1.00 70.12 82 GLY A C 1
ATOM 662 O O . GLY A 1 82 ? -18.274 -6.154 24.301 1.00 70.12 82 GLY A O 1
ATOM 663 N N . SER A 1 83 ? -16.741 -6.786 22.799 1.00 68.31 83 SER A N 1
ATOM 664 C CA . SER A 1 83 ? -15.841 -7.474 23.751 1.00 68.31 83 SER A CA 1
ATOM 665 C C . SER A 1 83 ? -14.443 -6.840 23.831 1.00 68.31 83 SER A C 1
ATOM 667 O O . SER A 1 83 ? -13.544 -7.402 24.462 1.00 68.31 83 SER A O 1
ATOM 669 N N . MET A 1 84 ? -14.214 -5.714 23.156 1.00 70.88 84 MET A N 1
ATOM 670 C CA . MET A 1 84 ? -12.878 -5.128 23.049 1.00 70.88 84 MET A CA 1
ATOM 671 C C . MET A 1 84 ? -12.530 -4.265 24.273 1.00 70.88 84 MET A C 1
ATOM 673 O O . MET A 1 84 ? -13.355 -3.455 24.700 1.00 70.88 84 MET A O 1
ATOM 677 N N . PRO A 1 85 ? -11.296 -4.366 24.806 1.00 72.31 85 PRO A N 1
ATOM 678 C CA . PRO A 1 85 ? -10.790 -3.436 25.810 1.00 72.31 85 PRO A CA 1
ATOM 679 C C . PRO A 1 85 ? -10.831 -1.992 25.297 1.00 72.31 85 PRO A C 1
ATOM 681 O O . PRO A 1 85 ? -10.510 -1.738 24.131 1.00 72.31 85 PRO A O 1
ATOM 684 N N . ALA A 1 86 ? -11.169 -1.043 26.174 1.00 71.69 86 ALA A N 1
ATOM 685 C CA . ALA A 1 86 ? -11.330 0.373 25.824 1.00 71.69 86 ALA A CA 1
ATOM 686 C C . ALA A 1 86 ? -10.103 0.969 25.098 1.00 71.69 86 ALA A C 1
ATOM 688 O O . ALA A 1 86 ? -10.251 1.751 24.163 1.00 71.69 86 ALA A O 1
ATOM 689 N N . ASN A 1 87 ? -8.896 0.513 25.451 1.00 78.44 87 ASN A N 1
ATOM 690 C CA . ASN A 1 87 ? -7.624 0.978 24.886 1.00 78.44 87 ASN A CA 1
ATOM 691 C C . ASN A 1 87 ? -7.329 0.479 23.457 1.00 78.44 87 ASN A C 1
ATOM 693 O O . ASN A 1 87 ? -6.339 0.899 22.851 1.00 78.44 87 ASN A O 1
ATOM 697 N N . THR A 1 88 ? -8.151 -0.417 22.899 1.00 80.56 88 THR A N 1
ATOM 698 C CA . THR A 1 88 ? -7.903 -0.989 21.565 1.00 80.56 88 THR A CA 1
ATOM 699 C C . THR A 1 88 ? -8.073 0.072 20.482 1.00 80.56 88 THR A C 1
ATOM 701 O O . THR A 1 88 ? -7.287 0.135 19.539 1.00 80.56 88 THR A O 1
ATOM 704 N N . ARG A 1 89 ? -9.062 0.960 20.651 1.00 81.31 89 ARG A N 1
ATOM 705 C CA . ARG A 1 89 ? -9.292 2.093 19.744 1.00 81.31 89 ARG A CA 1
ATOM 706 C C . ARG A 1 89 ? -8.130 3.079 19.775 1.00 81.31 89 ARG A C 1
ATOM 708 O O . ARG A 1 89 ? -7.675 3.504 18.716 1.00 81.31 89 ARG A O 1
ATOM 715 N N . ASP A 1 90 ? -7.620 3.384 20.965 1.00 82.75 90 ASP A N 1
ATOM 716 C CA . ASP A 1 90 ? -6.482 4.290 21.133 1.00 82.75 90 ASP A CA 1
ATOM 717 C C . ASP A 1 90 ? -5.207 3.690 20.552 1.00 82.75 90 ASP A C 1
ATOM 719 O O . ASP A 1 90 ? -4.462 4.372 19.856 1.00 82.75 90 ASP A O 1
ATOM 723 N N . THR A 1 91 ? -4.978 2.397 20.777 1.00 84.75 91 THR A N 1
ATOM 724 C CA . THR A 1 91 ? -3.817 1.677 20.243 1.00 84.75 91 THR A CA 1
ATOM 725 C C . THR A 1 91 ? -3.847 1.647 18.717 1.00 84.75 91 THR A C 1
ATOM 727 O O . THR A 1 91 ? -2.848 1.988 18.077 1.00 84.75 91 THR A O 1
ATOM 730 N N . LEU A 1 92 ? -5.008 1.332 18.128 1.00 86.06 92 LEU A N 1
ATOM 731 C CA . LEU A 1 92 ? -5.202 1.397 16.683 1.00 86.06 92 LEU A CA 1
ATOM 732 C C . LEU A 1 92 ? -4.942 2.817 16.179 1.00 86.06 92 LEU A C 1
ATOM 734 O O . LEU A 1 92 ? -4.117 2.995 15.284 1.00 86.06 92 LEU A O 1
ATOM 738 N N . TYR A 1 93 ? -5.569 3.831 16.785 1.00 84.75 93 TYR A N 1
ATOM 739 C CA . TYR A 1 93 ? -5.368 5.226 16.402 1.00 84.75 93 TYR A CA 1
ATOM 740 C C . TYR A 1 93 ? -3.892 5.618 16.485 1.00 84.75 93 TYR A C 1
ATOM 742 O O . TYR A 1 93 ? -3.377 6.239 15.559 1.00 84.75 93 TYR A O 1
ATOM 750 N N . GLN A 1 94 ? -3.172 5.215 17.535 1.00 85.81 94 GLN A N 1
ATOM 751 C CA . GLN A 1 94 ? -1.753 5.520 17.691 1.00 85.81 94 GLN A CA 1
ATOM 752 C C . GLN A 1 94 ? -0.863 4.823 16.665 1.00 85.81 94 GLN A C 1
ATOM 754 O O . GLN A 1 94 ? 0.133 5.426 16.249 1.00 85.81 94 GLN A O 1
ATOM 759 N N . SER A 1 95 ? -1.247 3.629 16.214 1.00 83.88 95 SER A N 1
ATOM 760 C CA . SER A 1 95 ? -0.550 2.899 15.153 1.00 83.88 95 SER A CA 1
ATOM 761 C C . SER A 1 95 ? -0.721 3.527 13.764 1.00 83.88 95 SER A C 1
ATOM 763 O O . SER A 1 95 ? 0.066 3.228 12.873 1.00 83.88 95 SER A O 1
ATOM 765 N N . LEU A 1 96 ? -1.698 4.427 13.575 1.00 85.00 96 LEU A N 1
ATOM 766 C CA . LEU A 1 96 ? -1.951 5.042 12.273 1.00 85.00 96 LEU A CA 1
ATOM 767 C C . LEU A 1 96 ? -0.796 5.960 11.825 1.00 85.00 96 LEU A C 1
ATOM 769 O O . LEU A 1 96 ? -0.299 6.784 12.608 1.00 85.00 96 LEU A O 1
ATOM 773 N N . PRO A 1 97 ? -0.432 5.914 10.532 1.00 81.94 97 PRO A N 1
ATOM 774 C CA . PRO A 1 97 ? 0.449 6.889 9.911 1.00 81.94 97 PRO A CA 1
ATOM 775 C C . PRO A 1 97 ? -0.039 8.343 10.081 1.00 81.94 97 PRO A C 1
ATOM 777 O O . PRO A 1 97 ? -1.248 8.595 10.124 1.00 81.94 97 PRO A O 1
ATOM 780 N N . PRO A 1 98 ? 0.876 9.333 10.146 1.00 81.19 98 PRO A N 1
ATOM 781 C CA . PRO A 1 98 ? 0.529 10.733 10.416 1.00 81.19 98 PRO A CA 1
ATOM 782 C C . PRO A 1 98 ? -0.501 11.334 9.450 1.00 81.19 98 PRO A C 1
ATOM 784 O O . PRO A 1 98 ? -1.414 12.032 9.882 1.00 81.19 98 PRO A O 1
ATOM 787 N N . ASN A 1 99 ? -0.391 11.035 8.155 1.00 78.44 99 ASN A N 1
ATOM 788 C CA . ASN A 1 99 ? -1.327 11.485 7.121 1.00 78.44 99 ASN A CA 1
ATOM 789 C C . ASN A 1 99 ? -2.748 10.942 7.345 1.00 78.44 99 ASN A C 1
ATOM 791 O O . ASN A 1 99 ? -3.728 11.661 7.138 1.00 78.44 99 ASN A O 1
ATOM 795 N N . ILE A 1 100 ? -2.863 9.700 7.822 1.00 83.50 100 ILE A N 1
ATOM 796 C CA . ILE A 1 100 ? -4.154 9.081 8.133 1.00 83.50 100 ILE A CA 1
ATOM 797 C C . ILE A 1 100 ? -4.735 9.689 9.410 1.00 83.50 100 ILE A C 1
ATOM 799 O O . ILE A 1 100 ? -5.905 10.055 9.408 1.00 83.50 100 ILE A O 1
ATOM 803 N N . LYS A 1 101 ? -3.928 9.898 10.462 1.00 83.88 101 LYS A N 1
ATOM 804 C CA . LYS A 1 101 ? -4.375 10.593 11.689 1.00 83.88 101 LYS A CA 1
ATOM 805 C C . LYS A 1 101 ? -4.965 11.972 11.385 1.00 83.88 101 LYS A C 1
ATOM 807 O O . LYS A 1 101 ? -6.026 12.312 11.903 1.00 83.88 101 LYS A O 1
ATOM 812 N N . LEU A 1 102 ? -4.293 12.755 10.537 1.00 80.25 102 LEU A N 1
ATOM 813 C CA . LEU A 1 102 ? -4.750 14.090 10.137 1.00 80.25 102 LEU A CA 1
ATOM 814 C C . LEU A 1 102 ? -6.062 14.036 9.347 1.00 80.25 102 LEU A C 1
ATOM 816 O O . LEU A 1 102 ? -6.985 14.790 9.645 1.00 80.25 102 LEU A O 1
ATOM 820 N N . THR A 1 103 ? -6.157 13.115 8.384 1.00 82.81 103 THR A N 1
ATOM 821 C CA . THR A 1 103 ? -7.375 12.916 7.584 1.00 82.81 103 THR A CA 1
ATOM 822 C C . THR A 1 103 ? -8.540 12.445 8.451 1.00 82.81 103 THR A C 1
ATOM 824 O O . THR A 1 103 ? -9.660 12.916 8.293 1.00 82.81 103 THR A O 1
ATOM 827 N N . LEU A 1 104 ? -8.292 11.550 9.408 1.00 82.50 104 LEU A N 1
ATOM 828 C CA . LEU A 1 104 ? -9.325 11.071 10.320 1.00 82.50 104 LEU A CA 1
ATOM 829 C C . LEU A 1 104 ? -9.819 12.206 11.222 1.00 82.50 104 LEU A C 1
ATOM 831 O O . LEU A 1 104 ? -11.021 12.403 11.351 1.00 82.50 104 LEU A O 1
ATOM 835 N N . ARG A 1 105 ? -8.903 13.004 11.788 1.00 80.62 105 ARG A N 1
ATOM 836 C CA . ARG A 1 105 ? -9.260 14.174 12.604 1.00 80.62 105 ARG A CA 1
ATOM 837 C C . ARG A 1 105 ? -10.120 15.185 11.859 1.00 80.62 105 ARG A C 1
ATOM 839 O O . ARG A 1 105 ? -11.041 15.713 12.464 1.00 80.62 105 ARG A O 1
ATOM 846 N N . SER A 1 106 ? -9.842 15.450 10.583 1.00 80.06 106 SER A N 1
ATOM 847 C CA . SER A 1 106 ? -10.639 16.405 9.800 1.00 80.06 106 SER A CA 1
ATOM 848 C C . SER A 1 106 ? -12.022 15.872 9.413 1.00 80.06 106 SER A C 1
ATOM 850 O O . SER A 1 106 ? -12.898 16.656 9.057 1.00 80.06 106 SER A O 1
ATOM 852 N N . LYS A 1 107 ? -12.221 14.549 9.467 1.00 79.75 107 LYS A N 1
ATOM 853 C CA . LYS A 1 107 ? -13.490 13.873 9.160 1.00 79.75 107 LYS A CA 1
ATOM 854 C C . LYS A 1 107 ? -14.291 13.485 10.402 1.00 79.75 107 LYS A C 1
ATOM 856 O O . LYS A 1 107 ? -15.469 13.166 10.270 1.00 79.75 107 LYS A O 1
ATOM 861 N N . LEU A 1 108 ? -13.675 13.488 11.583 1.00 74.25 108 LEU A N 1
ATOM 862 C CA . LEU A 1 108 ? -14.374 13.253 12.839 1.00 74.25 108 LEU A CA 1
ATOM 863 C C . LEU A 1 108 ? -15.306 14.440 13.118 1.00 74.25 108 LEU A C 1
ATOM 865 O O . LEU A 1 108 ? -14.846 15.583 13.074 1.00 74.25 108 LEU A O 1
ATOM 869 N N . PRO A 1 109 ? -16.594 14.197 13.420 1.00 67.62 109 PRO A N 1
ATOM 870 C CA . PRO A 1 109 ? -17.483 15.253 13.874 1.00 67.62 109 PRO A CA 1
ATOM 871 C C . PRO A 1 109 ? -16.858 15.909 15.103 1.00 67.62 109 PRO A C 1
ATOM 873 O O . PRO A 1 109 ? -16.540 15.228 16.081 1.00 67.62 109 PRO A O 1
ATOM 876 N N . THR A 1 110 ? -16.656 17.224 15.062 1.00 64.12 110 THR A N 1
ATOM 877 C CA . THR A 1 110 ? -16.317 17.974 16.268 1.00 64.12 110 THR A CA 1
ATOM 878 C C . THR A 1 110 ? -17.503 17.851 17.213 1.00 64.12 110 THR A C 1
ATOM 880 O O . THR A 1 110 ? -18.562 18.416 16.944 1.00 64.12 110 THR A O 1
ATOM 883 N N . PHE A 1 111 ? -17.348 17.076 18.286 1.00 57.00 111 PHE A N 1
ATOM 884 C CA . PHE A 1 111 ? -18.325 17.025 19.366 1.00 57.00 111 PHE A CA 1
ATOM 885 C C . PHE A 1 111 ? -18.376 18.421 19.991 1.00 57.00 111 PHE A C 1
ATOM 887 O O . PHE A 1 111 ? -17.466 18.816 20.718 1.00 57.00 111 PHE A O 1
ATOM 894 N N . HIS A 1 112 ? -19.400 19.198 19.646 1.00 51.25 112 HIS A N 1
ATOM 895 C CA . HIS A 1 112 ? -19.728 20.396 20.395 1.00 51.25 112 HIS A CA 1
ATOM 896 C C . HIS A 1 112 ? -20.479 19.912 21.632 1.00 51.25 112 HIS A C 1
ATOM 898 O O . HIS A 1 112 ? -21.642 19.525 21.549 1.00 51.25 112 HIS A O 1
ATOM 904 N N . VAL A 1 113 ? -19.773 19.828 22.756 1.00 51.16 113 VAL A N 1
ATOM 905 C CA . VAL A 1 113 ? -20.423 19.689 24.056 1.00 51.16 113 VAL A CA 1
ATOM 906 C C . VAL A 1 113 ? -21.070 21.042 24.320 1.00 51.16 113 VAL A C 1
ATOM 908 O O . VAL A 1 113 ? -20.367 22.014 24.580 1.00 51.16 113 VAL A O 1
ATOM 911 N N . ALA A 1 114 ? -22.389 21.125 24.152 1.00 47.47 114 ALA A N 1
ATOM 912 C CA . ALA A 1 114 ? -23.145 22.196 24.776 1.00 47.47 114 ALA A CA 1
ATOM 913 C C . ALA A 1 114 ? -23.037 21.964 26.287 1.00 47.47 114 ALA A C 1
ATOM 915 O O . ALA A 1 114 ? -23.390 20.887 26.767 1.00 47.47 114 ALA A O 1
ATOM 916 N N . GLU A 1 115 ? -22.436 22.924 26.985 1.00 48.75 115 GLU A N 1
ATO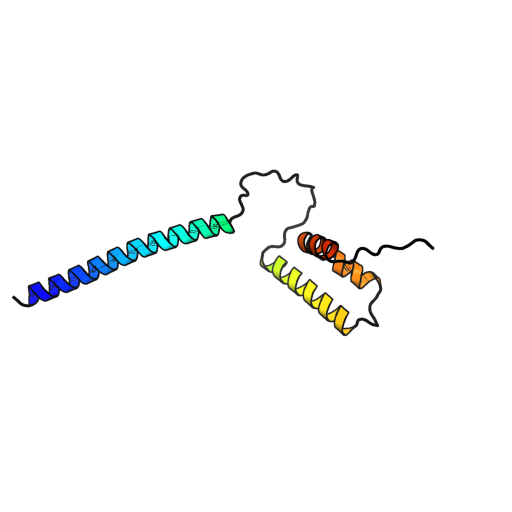M 917 C CA . GLU A 1 115 ? -22.404 22.971 28.444 1.00 48.75 115 GLU A CA 1
ATOM 918 C C . GLU A 1 115 ? -23.847 22.947 28.975 1.00 48.75 115 GLU A C 1
ATOM 920 O O . GLU A 1 115 ? -24.684 23.725 28.511 1.00 48.75 115 GLU A O 1
ATOM 925 N N . GLU A 1 116 ? -24.123 22.051 29.924 1.00 38.25 116 GLU A N 1
ATOM 926 C CA . GLU A 1 116 ? -25.313 22.068 30.785 1.00 38.25 116 GLU A CA 1
ATOM 927 C C . GLU A 1 116 ? -24.864 22.122 32.247 1.00 38.25 116 GLU A C 1
ATOM 929 O O . GLU A 1 116 ? -23.904 21.389 32.594 1.00 38.25 116 GLU A O 1
#

Organism: NCBI:txid97028

InterPro domains:
  IPR007700 Domain of unknown function DUF668 [PF05003] (57-114)
  IPR045021 Protein PSK SIMULATOR [PTHR31730] (19-116)

Radius of gyration: 28.88 Å; chains: 1; bounding box: 43×31×94 Å

Sequence (116 aa):
MTYLRIERVEYNSQYNALQVMEKLVDIVHFLHLEINKAFGSEDGRKPFIQSKSNRQRLGPAGLSLHYANIVLQMDTLVARSGSMPANTRDTLYQSLPPNIKLTLRSKLPTFHVAEE

Secondary structure (DSSP, 8-state):
--HHHHHHHHHHHHHHHHHHHHHHHHHHHHHHHHHHHHHS---SS--------------HHHHHHHHHHHHHHHHHHHHTTTS--THHHHHHHHHS-HHHHHHHHHHS--------

pLDDT: mean 75.82, std 14.83, range [38.25, 95.75]